Protein AF-A0A364XYY3-F1 (afdb_monomer)

Nearest PDB structures (foldseek):
  8xgr-assembly1_R  TM=2.749E-01  e=9.495E+00  Homo sapiens

InterPro domains:
  IPR005625 PepSY-associated TM protein [PF03929] (20-71)
  IPR005625 PepSY-associated TM protein [PTHR34219] (8-72)

Solvent-accessible surface area (backbone atoms only — not comparable to full-atom values): 4396 Å² total; per-residue (Å²): 134,82,80,63,52,76,47,67,45,101,83,76,44,81,73,44,81,55,46,60,87,79,46,60,69,73,57,45,50,51,67,56,48,49,44,59,72,72,25,63,81,58,46,70,62,40,50,54,51,52,51,55,52,49,53,51,60,61,43,49,61,55,53,51,50,52,54,56,61,73,73,109

Mean predicted aligned error: 11.01 Å

pLDDT: mean 77.11, std 13.7, range [44.16, 95.5]

Secondary structure (DSSP, 8-state):
----EEEEPTTS-EEEEE-GGGS-HHHHHHHHHHHHHHTTTTTHHHHHHHHHHHHHHHHHHHHHHHHHHTT-

Radius of gyration: 21.56 Å; Cα contacts (8 Å, |Δi|>4): 35; chains: 1; bounding box: 44×23×60 Å

Foldseek 3Di:
DQDFDFDADPVRDRDDGPDLVNDDPVVNCVSVVVCVVVVVPPPPVSVVVVVVVVVVVVVVVVVVVVVVVVVD

Structure (mmCIF, N/CA/C/O backbone):
data_AF-A0A364XYY3-F1
#
_entry.id   AF-A0A364XYY3-F1
#
loop_
_atom_site.group_PDB
_atom_site.id
_atom_site.type_symbol
_atom_site.label_atom_id
_atom_site.label_alt_id
_atom_site.label_comp_id
_atom_site.label_asym_id
_atom_site.label_entity_id
_atom_site.label_seq_id
_atom_site.pdbx_PDB_ins_code
_atom_site.Cartn_x
_atom_site.Cartn_y
_atom_site.Cartn_z
_atom_site.occupancy
_atom_site.B_iso_or_equiv
_atom_site.auth_seq_id
_atom_site.auth_comp_id
_atom_site.auth_asym_id
_atom_site.auth_atom_id
_atom_site.pdbx_PDB_model_num
ATOM 1 N N . MET A 1 1 ? 7.750 6.310 -18.351 1.00 44.16 1 MET A N 1
ATOM 2 C CA . MET A 1 1 ? 7.874 5.628 -19.659 1.00 44.16 1 MET A CA 1
ATOM 3 C C . MET A 1 1 ? 7.348 4.215 -19.484 1.00 44.16 1 MET A C 1
ATOM 5 O O . MET A 1 1 ? 7.856 3.515 -18.619 1.00 44.16 1 MET A O 1
ATOM 9 N N . MET A 1 2 ? 6.284 3.832 -20.194 1.00 55.12 2 MET A N 1
ATOM 10 C CA . MET A 1 2 ? 5.728 2.475 -20.087 1.00 55.12 2 MET A CA 1
ATOM 11 C C . MET A 1 2 ? 6.664 1.479 -20.792 1.00 55.12 2 MET A C 1
ATOM 13 O O . MET A 1 2 ? 7.254 1.845 -21.813 1.00 55.12 2 MET A O 1
ATOM 17 N N . PRO A 1 3 ? 6.844 0.254 -20.270 1.00 55.56 3 PRO A N 1
ATOM 18 C CA . PRO A 1 3 ? 7.806 -0.688 -20.82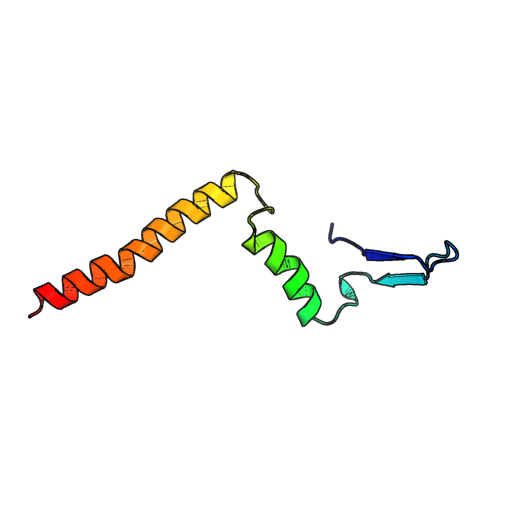6 1.00 55.56 3 PRO A CA 1
ATOM 19 C C . PRO A 1 3 ? 7.318 -1.200 -22.187 1.00 55.56 3 PRO A C 1
ATOM 21 O O . PRO A 1 3 ? 6.312 -1.905 -22.277 1.00 55.56 3 PRO A O 1
ATOM 24 N N . ASN A 1 4 ? 8.038 -0.841 -23.252 1.00 59.44 4 ASN A N 1
ATOM 25 C CA . ASN A 1 4 ? 7.885 -1.472 -24.560 1.00 59.44 4 ASN A CA 1
ATOM 26 C C . ASN A 1 4 ? 8.552 -2.851 -24.498 1.00 59.44 4 ASN A C 1
ATOM 28 O O . ASN A 1 4 ? 9.719 -2.952 -24.120 1.00 59.44 4 ASN A O 1
ATOM 32 N N . THR A 1 5 ? 7.826 -3.908 -24.851 1.00 60.56 5 THR A N 1
ATOM 33 C CA . THR A 1 5 ? 8.378 -5.266 -24.893 1.00 60.56 5 THR A CA 1
ATOM 34 C C . THR A 1 5 ? 8.891 -5.533 -26.306 1.00 60.56 5 THR A C 1
ATOM 36 O O . THR A 1 5 ? 8.127 -5.438 -27.262 1.00 60.56 5 THR A O 1
ATOM 39 N N . LEU A 1 6 ? 10.186 -5.826 -26.444 1.00 61.53 6 LEU A N 1
ATOM 40 C CA . LEU A 1 6 ? 10.797 -6.221 -27.715 1.00 61.53 6 LEU A CA 1
ATOM 41 C C . LEU A 1 6 ? 10.878 -7.749 -27.750 1.00 61.53 6 LEU A C 1
ATOM 43 O O . LEU A 1 6 ? 11.636 -8.340 -26.982 1.00 61.53 6 LEU A O 1
ATOM 47 N N . ALA A 1 7 ? 10.077 -8.386 -28.603 1.00 57.34 7 ALA A N 1
ATOM 48 C CA . ALA A 1 7 ? 10.178 -9.822 -28.843 1.00 57.34 7 ALA A CA 1
ATOM 49 C C . ALA A 1 7 ? 11.189 -10.084 -29.972 1.00 57.34 7 ALA A C 1
ATOM 51 O O . ALA A 1 7 ? 11.040 -9.576 -31.091 1.00 57.34 7 ALA A O 1
ATOM 52 N N . PHE A 1 8 ? 12.226 -10.868 -29.675 1.00 57.56 8 PHE A N 1
ATOM 53 C CA . PHE A 1 8 ? 13.255 -11.269 -30.636 1.00 57.56 8 PHE A CA 1
ATOM 54 C C . PHE A 1 8 ? 12.984 -12.698 -31.119 1.00 57.56 8 PHE A C 1
ATOM 56 O O . PHE A 1 8 ? 12.713 -13.589 -30.318 1.00 57.56 8 PHE A O 1
ATOM 63 N N . SER A 1 9 ? 13.045 -12.913 -32.432 1.00 57.22 9 SER A N 1
ATOM 64 C CA . SER A 1 9 ? 13.014 -14.253 -33.034 1.00 57.22 9 SER A CA 1
ATOM 65 C C . SER A 1 9 ? 14.372 -14.942 -32.827 1.00 57.22 9 SER A C 1
ATOM 67 O O . SER A 1 9 ? 15.385 -14.246 -32.771 1.00 57.22 9 SER A O 1
ATOM 69 N N . GLU A 1 10 ? 14.433 -16.281 -32.793 1.00 65.75 10 GLU A N 1
ATOM 70 C CA . GLU A 1 10 ? 15.685 -17.061 -32.616 1.00 65.75 10 GLU A CA 1
ATOM 71 C C . GLU A 1 10 ? 16.809 -16.704 -33.617 1.00 65.75 10 GLU A C 1
ATOM 73 O O . GLU A 1 10 ? 17.976 -16.991 -33.382 1.00 65.75 10 GLU A O 1
ATOM 78 N N . SER A 1 11 ? 16.476 -16.019 -34.715 1.00 56.84 11 SER A N 1
ATOM 79 C CA . SER A 1 11 ? 17.394 -15.527 -35.745 1.00 56.84 11 SER A CA 1
ATOM 80 C C . SER A 1 11 ? 17.944 -14.107 -35.507 1.00 56.84 11 SER A C 1
ATOM 82 O O . SER A 1 11 ? 18.524 -13.523 -36.419 1.00 56.84 11 SER A O 1
ATOM 84 N N . GLY A 1 12 ? 17.725 -13.501 -34.333 1.00 62.69 12 GLY A N 1
ATOM 85 C CA . GLY A 1 12 ? 18.230 -12.160 -33.990 1.00 62.69 12 GLY A CA 1
ATOM 86 C C . GLY A 1 12 ? 17.486 -10.987 -34.647 1.00 62.69 12 GLY A C 1
ATOM 87 O O . GLY A 1 12 ? 17.877 -9.835 -34.474 1.00 62.69 12 GLY A O 1
ATOM 88 N N . ALA A 1 13 ? 16.398 -11.251 -35.377 1.00 58.88 13 ALA A N 1
ATOM 89 C CA . ALA A 1 13 ? 15.554 -10.215 -35.969 1.00 58.88 13 ALA A CA 1
ATOM 90 C C . ALA A 1 13 ? 14.493 -9.714 -34.967 1.00 58.88 13 ALA A C 1
ATOM 92 O O . ALA A 1 13 ? 13.797 -10.515 -34.332 1.00 58.88 13 ALA A O 1
ATOM 93 N N . VAL A 1 14 ? 14.350 -8.387 -34.848 1.00 60.69 14 VAL A N 1
ATOM 94 C CA . VAL A 1 14 ? 13.304 -7.720 -34.048 1.00 60.69 14 VAL A CA 1
ATOM 95 C C . VAL A 1 14 ? 11.965 -7.931 -34.748 1.00 60.69 14 VAL A C 1
ATOM 97 O O . VAL A 1 14 ? 11.720 -7.330 -35.793 1.00 60.69 14 VAL A O 1
ATOM 100 N N . ARG A 1 15 ? 11.119 -8.820 -34.218 1.00 57.34 15 ARG A N 1
ATOM 101 C CA . ARG A 1 15 ? 9.904 -9.255 -34.922 1.00 57.34 15 ARG A CA 1
ATOM 102 C C . ARG A 1 15 ? 8.651 -8.501 -34.494 1.00 57.34 15 ARG A C 1
ATOM 104 O O . ARG A 1 15 ? 7.734 -8.390 -35.297 1.00 57.34 15 ARG A O 1
ATOM 111 N N . GLU A 1 16 ? 8.611 -7.936 -33.287 1.00 60.56 16 GLU A N 1
ATOM 112 C CA . GLU A 1 16 ? 7.428 -7.193 -32.853 1.00 60.56 16 GLU A CA 1
ATOM 113 C C . GLU A 1 16 ? 7.745 -6.131 -31.793 1.00 60.56 16 GLU A C 1
ATOM 115 O O . GLU A 1 16 ? 8.294 -6.424 -30.729 1.00 60.56 16 GLU A O 1
ATOM 120 N N . VAL A 1 17 ? 7.381 -4.882 -32.095 1.00 61.94 17 VAL A N 1
ATOM 121 C CA . VAL A 1 17 ? 7.390 -3.758 -31.151 1.00 61.94 17 VAL A CA 1
ATOM 122 C C . VAL A 1 17 ? 5.953 -3.569 -30.669 1.00 61.94 17 VAL A C 1
ATOM 124 O O . VAL A 1 17 ? 5.213 -2.741 -31.204 1.00 61.94 17 VAL A O 1
ATOM 127 N N . THR A 1 18 ? 5.522 -4.345 -29.673 1.00 62.59 18 THR A N 1
ATOM 128 C CA . THR A 1 18 ? 4.205 -4.127 -29.057 1.00 62.59 18 THR A CA 1
ATOM 129 C C . THR A 1 18 ? 4.285 -2.920 -28.127 1.00 62.59 18 THR A C 1
ATOM 131 O O . THR A 1 18 ? 4.718 -2.994 -26.974 1.00 62.59 18 THR A O 1
ATOM 134 N N . ARG A 1 19 ? 3.895 -1.758 -28.664 1.00 63.75 19 ARG A N 1
ATOM 135 C CA . ARG A 1 19 ? 3.7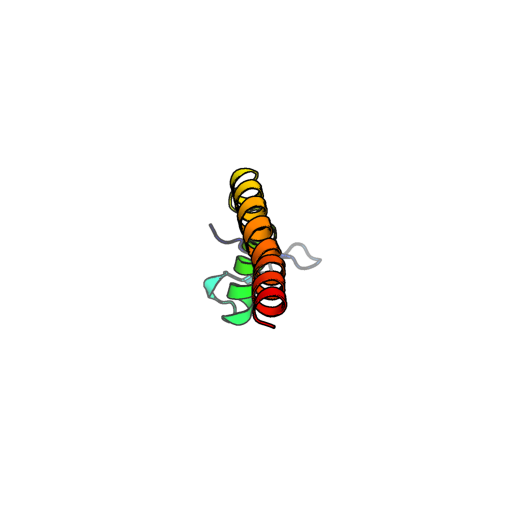04 -0.535 -27.876 1.00 63.75 19 ARG A CA 1
ATOM 136 C C . ARG A 1 19 ? 2.572 -0.744 -26.883 1.00 63.75 19 ARG A C 1
ATOM 138 O O . ARG A 1 19 ? 1.535 -1.284 -27.258 1.00 63.75 19 ARG A O 1
ATOM 145 N N . PHE A 1 20 ? 2.767 -0.258 -25.656 1.00 66.69 20 PHE A N 1
ATOM 146 C CA . PHE A 1 20 ? 1.777 -0.335 -24.578 1.00 66.69 20 PHE A CA 1
ATOM 147 C C . PHE A 1 20 ? 0.365 0.089 -25.036 1.00 66.69 20 PHE A C 1
ATOM 149 O O . PHE A 1 20 ? -0.609 -0.594 -24.736 1.00 66.69 20 PHE A O 1
ATOM 156 N N . ASP A 1 21 ? 0.282 1.149 -25.843 1.00 69.12 21 ASP A N 1
ATOM 157 C CA . ASP A 1 21 ? -0.978 1.725 -26.332 1.00 69.12 21 ASP A CA 1
ATOM 158 C C . ASP A 1 21 ? -1.746 0.832 -27.323 1.00 69.12 21 ASP A C 1
ATOM 160 O O . ASP A 1 21 ? -2.954 0.990 -27.471 1.00 69.12 21 ASP A O 1
ATOM 164 N N . ASN A 1 22 ? -1.074 -0.117 -27.986 1.00 71.38 22 ASN A N 1
ATOM 165 C CA . ASN A 1 22 ? -1.704 -1.060 -28.922 1.00 71.38 22 ASN A CA 1
ATOM 166 C C . ASN A 1 22 ? -2.172 -2.358 -28.248 1.00 71.38 22 ASN A C 1
ATOM 168 O O . ASN A 1 22 ? -2.705 -3.240 -28.920 1.00 71.38 22 ASN A O 1
ATOM 172 N N . LEU A 1 23 ? -1.970 -2.507 -26.936 1.00 74.31 23 LEU A N 1
ATOM 173 C CA . LEU A 1 23 ? -2.474 -3.669 -26.215 1.00 74.31 23 LEU A CA 1
ATOM 174 C C . LEU A 1 23 ? -3.958 -3.501 -25.887 1.00 74.31 23 LEU A C 1
ATOM 176 O O . LEU A 1 23 ? -4.404 -2.393 -25.589 1.00 74.31 23 LEU A O 1
ATOM 180 N N . PRO A 1 24 ? -4.737 -4.589 -25.870 1.00 80.38 24 PRO A N 1
ATOM 181 C CA . PRO A 1 24 ? -6.105 -4.535 -25.382 1.00 80.38 24 PRO A CA 1
ATOM 182 C C . PRO A 1 24 ? -6.145 -4.036 -23.926 1.00 80.38 24 PRO A C 1
ATOM 184 O O . PRO A 1 24 ? -5.259 -4.344 -23.120 1.00 80.38 24 PRO A O 1
ATOM 187 N N . LEU A 1 25 ? -7.190 -3.276 -23.571 1.00 77.81 25 LEU A N 1
ATOM 188 C CA . LEU A 1 25 ? -7.317 -2.577 -22.278 1.00 77.81 25 LEU A CA 1
ATOM 189 C C . LEU A 1 25 ? -7.055 -3.478 -21.057 1.00 77.81 25 LEU A C 1
ATOM 191 O O . LEU A 1 25 ? -6.471 -3.042 -20.064 1.00 77.81 25 LEU A O 1
ATOM 195 N N . HIS A 1 26 ? -7.436 -4.755 -21.137 1.00 77.31 26 HIS A N 1
ATOM 196 C CA . HIS A 1 26 ? -7.223 -5.728 -20.066 1.00 77.31 26 HIS A CA 1
ATOM 197 C C . HIS A 1 26 ? -5.738 -6.021 -19.787 1.00 77.31 26 HIS A C 1
ATOM 199 O O . HIS A 1 26 ? -5.358 -6.275 -18.644 1.00 77.31 26 HIS A O 1
ATOM 205 N N . GLU A 1 27 ? -4.881 -6.004 -20.809 1.00 78.75 27 GLU A N 1
ATOM 206 C CA . GLU A 1 27 ? -3.442 -6.229 -20.660 1.00 78.75 27 GLU A CA 1
ATOM 207 C C . GLU A 1 27 ? -2.721 -4.976 -20.183 1.00 78.75 27 GLU A C 1
ATOM 209 O O . GLU A 1 27 ? -1.839 -5.075 -19.327 1.00 78.75 27 GLU A O 1
ATOM 214 N N . GLN A 1 28 ? -3.151 -3.804 -20.654 1.00 79.38 28 GLN A N 1
ATOM 215 C CA . GLN A 1 28 ? -2.674 -2.523 -20.139 1.00 79.38 28 GLN A CA 1
ATOM 216 C C . GLN A 1 28 ? -2.921 -2.417 -18.629 1.00 79.38 28 GLN A C 1
ATOM 218 O O . GLN A 1 28 ? -1.995 -2.147 -17.860 1.00 79.38 28 GLN A O 1
ATOM 223 N N . PHE A 1 29 ? -4.140 -2.737 -18.182 1.00 82.25 29 PHE A N 1
ATOM 224 C CA . PHE A 1 29 ? -4.489 -2.715 -16.764 1.00 82.25 29 PHE A CA 1
ATOM 225 C C . PHE A 1 29 ? -3.618 -3.667 -15.939 1.00 82.25 29 PHE A C 1
ATOM 227 O O . PHE A 1 29 ? -3.067 -3.263 -14.920 1.00 82.25 29 PHE A O 1
ATOM 234 N N . LYS A 1 30 ? -3.413 -4.912 -16.393 1.00 80.62 30 LYS A N 1
ATOM 235 C CA . LYS A 1 30 ? -2.558 -5.888 -15.688 1.00 80.62 30 LYS A CA 1
ATOM 236 C C . LYS A 1 30 ? -1.115 -5.404 -15.533 1.00 80.62 30 LYS A C 1
ATOM 238 O O . LYS A 1 30 ? -0.510 -5.622 -14.483 1.00 80.62 30 LYS A O 1
ATOM 243 N N . ARG A 1 31 ? -0.564 -4.758 -16.563 1.00 79.62 31 ARG A N 1
ATOM 244 C CA . ARG A 1 31 ? 0.813 -4.239 -16.562 1.00 79.62 31 ARG A CA 1
ATOM 245 C C . ARG A 1 31 ? 1.004 -3.059 -15.604 1.00 79.62 31 ARG A C 1
ATOM 247 O O . ARG A 1 31 ? 2.091 -2.924 -15.058 1.00 79.62 31 ARG A O 1
ATOM 254 N N . VAL A 1 32 ? -0.033 -2.255 -15.359 1.00 82.06 32 VAL A N 1
ATOM 255 C CA . VAL A 1 32 ? -0.015 -1.160 -14.365 1.00 82.06 32 VAL A CA 1
ATOM 256 C C . VAL A 1 32 ? -0.355 -1.666 -12.959 1.00 82.06 32 VAL A C 1
ATOM 258 O O . VAL A 1 32 ? 0.267 -1.262 -11.980 1.00 82.06 32 VAL A O 1
ATOM 261 N N . ALA A 1 33 ? -1.311 -2.588 -12.847 1.00 82.88 33 ALA A N 1
ATOM 262 C CA . ALA A 1 33 ? -1.782 -3.109 -11.569 1.00 82.88 33 ALA A CA 1
ATOM 263 C C . ALA A 1 33 ? -0.716 -3.934 -10.835 1.00 82.88 33 ALA A C 1
ATOM 265 O O . ALA A 1 33 ? -0.625 -3.844 -9.615 1.00 82.88 33 ALA A O 1
ATOM 266 N N . LYS A 1 34 ? 0.108 -4.709 -11.555 1.00 80.62 34 LYS A N 1
ATOM 267 C CA . LYS A 1 34 ? 1.196 -5.497 -10.950 1.00 80.62 34 LYS A CA 1
ATOM 268 C C . LYS A 1 34 ? 2.175 -4.648 -10.126 1.00 80.62 34 LYS A C 1
ATOM 270 O O .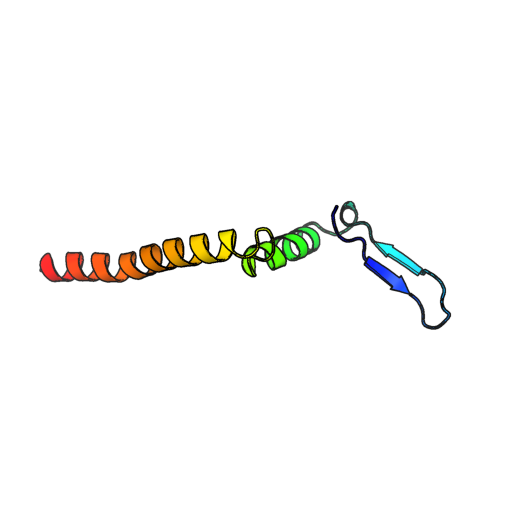 LYS A 1 34 ? 2.233 -4.895 -8.927 1.00 80.62 34 LYS A O 1
ATOM 275 N N . PRO A 1 35 ? 2.881 -3.651 -10.696 1.00 77.56 35 PRO A N 1
ATOM 276 C CA . PRO A 1 35 ? 3.833 -2.837 -9.938 1.00 77.56 35 PRO A CA 1
ATOM 277 C C . PRO A 1 35 ? 3.160 -2.003 -8.840 1.00 77.56 35 PRO A C 1
ATOM 279 O O . PRO A 1 35 ? 3.778 -1.732 -7.810 1.00 77.56 35 PRO A O 1
ATOM 282 N N . LEU A 1 36 ? 1.889 -1.619 -9.025 1.00 81.62 36 LEU A N 1
ATOM 283 C CA . LEU A 1 36 ? 1.106 -0.950 -7.985 1.00 81.62 36 LEU A CA 1
ATOM 284 C C . LEU A 1 36 ? 0.844 -1.888 -6.802 1.00 81.62 36 LEU A C 1
ATOM 286 O O . LEU A 1 36 ? 1.021 -1.485 -5.662 1.00 81.62 36 LEU A O 1
ATOM 290 N N . HIS A 1 37 ? 0.485 -3.145 -7.058 1.00 82.25 37 HIS A N 1
ATOM 291 C CA . HIS A 1 37 ? 0.237 -4.136 -6.013 1.00 82.25 37 HIS A CA 1
ATOM 292 C C . HIS A 1 37 ? 1.520 -4.581 -5.295 1.00 82.25 37 HIS A C 1
ATOM 294 O O . HIS A 1 37 ? 1.500 -4.753 -4.080 1.00 82.25 37 HIS A O 1
ATOM 300 N N . THR A 1 38 ? 2.641 -4.770 -6.003 1.00 77.50 38 THR A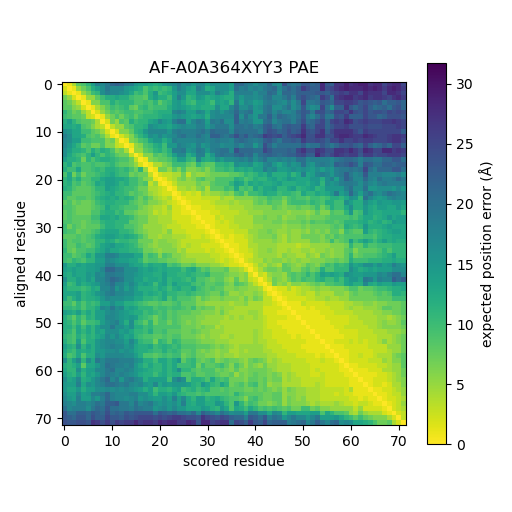 N 1
ATOM 301 C CA . THR A 1 38 ? 3.939 -5.045 -5.354 1.00 77.50 38 THR A CA 1
ATOM 302 C C . THR A 1 38 ? 4.514 -3.827 -4.632 1.00 77.50 38 THR A C 1
ATOM 304 O O . THR A 1 38 ? 5.460 -3.970 -3.864 1.00 77.50 38 THR A O 1
ATOM 307 N N . GLY A 1 39 ? 3.949 -2.633 -4.838 1.00 72.50 39 GLY A N 1
ATOM 308 C CA . GLY A 1 39 ? 4.425 -1.402 -4.214 1.00 72.50 39 GLY A CA 1
ATOM 309 C C . GLY A 1 39 ? 5.762 -0.907 -4.766 1.00 72.50 39 GLY A C 1
ATOM 310 O O . GLY A 1 39 ? 6.357 -0.003 -4.183 1.00 72.50 39 GLY A O 1
ATOM 311 N N . GLU A 1 40 ? 6.219 -1.433 -5.904 1.00 74.06 40 GLU A N 1
ATOM 312 C CA . GLU A 1 40 ? 7.483 -1.043 -6.546 1.00 74.06 40 GLU A CA 1
ATOM 313 C C . GLU A 1 40 ? 7.457 0.391 -7.093 1.00 74.06 40 GLU A C 1
ATOM 315 O O . GLU A 1 40 ? 8.508 0.968 -7.351 1.00 74.06 40 GLU A O 1
ATOM 320 N N . ILE A 1 41 ? 6.272 1.000 -7.228 1.00 71.38 41 ILE A N 1
ATOM 321 C CA . ILE A 1 41 ? 6.111 2.346 -7.804 1.00 71.38 41 ILE A CA 1
ATOM 322 C C . ILE A 1 41 ? 6.780 3.442 -6.952 1.00 71.38 41 ILE A C 1
ATOM 324 O O . ILE A 1 41 ? 7.310 4.398 -7.513 1.00 71.38 41 ILE A O 1
ATOM 328 N N . MET A 1 42 ? 6.770 3.325 -5.617 1.00 71.88 42 MET A N 1
ATOM 329 C CA . MET A 1 42 ? 7.343 4.326 -4.691 1.00 71.88 42 MET A CA 1
ATOM 330 C C . MET A 1 42 ? 8.381 3.744 -3.710 1.00 71.88 42 MET A C 1
ATOM 332 O O . MET A 1 42 ? 8.841 4.441 -2.802 1.00 71.88 42 MET A O 1
ATOM 336 N N . GLY A 1 43 ? 8.776 2.479 -3.887 1.00 79.75 43 GLY A N 1
ATOM 337 C CA . GLY A 1 43 ? 9.788 1.814 -3.063 1.00 79.75 43 GLY A CA 1
ATOM 338 C C . GLY A 1 43 ? 9.397 1.698 -1.585 1.00 79.75 43 GLY A C 1
ATOM 339 O O . GLY A 1 43 ? 8.386 1.098 -1.235 1.00 79.75 43 GLY A O 1
ATOM 340 N N . PHE A 1 44 ? 10.218 2.250 -0.688 1.00 80.88 44 PHE A N 1
ATOM 341 C CA . PHE A 1 44 ? 10.009 2.123 0.761 1.00 80.88 44 PHE A CA 1
ATOM 342 C C . PHE A 1 44 ? 8.787 2.906 1.272 1.00 80.88 44 PHE A C 1
ATOM 344 O O . PHE A 1 44 ? 8.100 2.462 2.193 1.00 80.88 44 PHE A O 1
ATOM 351 N N . ALA A 1 45 ? 8.481 4.055 0.660 1.00 85.06 45 ALA A N 1
ATOM 352 C CA . ALA A 1 45 ? 7.373 4.905 1.090 1.00 85.06 45 ALA A CA 1
ATOM 353 C C . ALA A 1 45 ? 6.007 4.227 0.887 1.00 85.06 45 ALA A C 1
ATOM 355 O O . ALA A 1 45 ? 5.154 4.283 1.772 1.00 85.06 45 ALA A O 1
ATOM 356 N N . SER A 1 46 ? 5.811 3.532 -0.239 1.00 84.31 46 SER A N 1
ATOM 357 C CA . SER A 1 46 ? 4.594 2.752 -0.508 1.00 84.31 46 SER A CA 1
ATOM 358 C C . SER A 1 46 ? 4.418 1.622 0.500 1.00 84.31 46 SER A C 1
ATOM 360 O O . SER A 1 46 ? 3.314 1.429 1.001 1.00 84.31 46 SER A O 1
ATOM 362 N N . ILE A 1 47 ? 5.493 0.913 0.849 1.00 85.12 47 ILE A N 1
ATOM 363 C CA . ILE A 1 47 ? 5.448 -0.179 1.831 1.00 85.12 47 ILE A CA 1
ATOM 364 C C . ILE A 1 47 ? 4.983 0.331 3.202 1.00 85.12 47 ILE A C 1
ATOM 366 O O . ILE A 1 47 ? 4.106 -0.280 3.814 1.00 85.12 47 ILE A O 1
ATOM 370 N N . LEU A 1 48 ? 5.506 1.473 3.666 1.00 89.81 48 LEU A N 1
ATOM 371 C CA . LEU A 1 48 ? 5.080 2.073 4.933 1.00 89.81 48 LEU A CA 1
ATOM 372 C C . LEU A 1 48 ? 3.589 2.448 4.913 1.00 89.81 48 LEU A C 1
ATOM 374 O O . LEU A 1 48 ? 2.867 2.163 5.867 1.00 89.81 48 LEU A O 1
ATOM 378 N N . VAL A 1 49 ? 3.103 3.038 3.819 1.00 90.12 49 VAL A N 1
ATOM 379 C CA . VAL A 1 49 ? 1.678 3.375 3.669 1.00 90.12 49 VAL A CA 1
ATOM 380 C C . VAL A 1 49 ? 0.811 2.113 3.664 1.00 90.12 49 VAL A C 1
ATOM 382 O O . VAL A 1 49 ? -0.182 2.062 4.390 1.00 90.12 49 VAL A O 1
ATOM 385 N N . TYR A 1 50 ? 1.195 1.069 2.922 1.00 89.06 50 TYR A N 1
ATOM 386 C CA . TYR A 1 50 ? 0.473 -0.209 2.915 1.00 89.06 50 TYR A CA 1
ATOM 387 C C . TYR A 1 50 ? 0.416 -0.857 4.300 1.00 89.06 50 TYR A C 1
ATOM 389 O O . TYR A 1 50 ? -0.615 -1.420 4.676 1.00 89.06 50 TYR A O 1
ATOM 397 N N . PHE A 1 51 ? 1.481 -0.73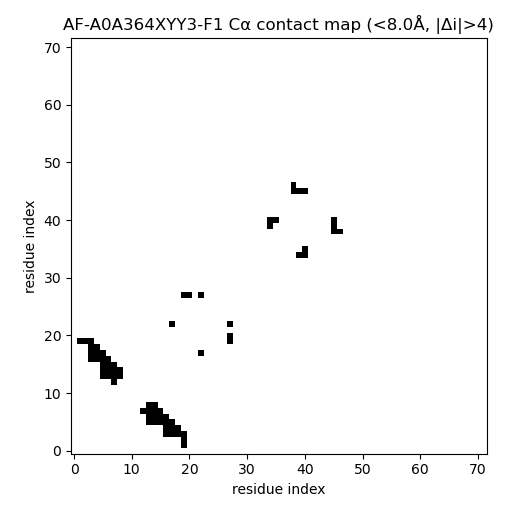8 5.091 1.00 90.88 51 PHE A N 1
ATOM 398 C CA . PHE A 1 51 ? 1.501 -1.232 6.462 1.00 90.88 51 PHE A CA 1
ATOM 399 C C . PHE A 1 51 ? 0.458 -0.524 7.339 1.00 90.88 51 PHE A C 1
ATOM 401 O O . PHE A 1 51 ? -0.349 -1.184 7.989 1.00 90.88 51 PHE A O 1
ATOM 408 N N . ILE A 1 52 ? 0.393 0.809 7.298 1.00 94.50 52 ILE A N 1
ATOM 409 C CA . ILE A 1 52 ? -0.588 1.572 8.085 1.00 94.50 52 ILE A CA 1
ATOM 410 C C . ILE A 1 52 ? -2.022 1.292 7.618 1.00 94.50 52 ILE A C 1
ATOM 412 O O . ILE A 1 52 ? -2.912 1.068 8.439 1.00 94.50 52 ILE A O 1
ATOM 416 N N . VAL A 1 53 ? -2.253 1.255 6.304 1.00 94.19 53 VAL A N 1
ATOM 417 C CA . VAL A 1 53 ? -3.581 0.972 5.741 1.00 94.19 53 VAL A CA 1
ATOM 418 C C . VAL A 1 53 ? -4.047 -0.436 6.112 1.00 94.19 53 VAL A C 1
ATOM 420 O O . VAL A 1 53 ? -5.201 -0.606 6.506 1.00 94.19 53 VAL A O 1
ATOM 423 N N . SER A 1 54 ? -3.168 -1.439 6.040 1.00 93.62 54 SER A N 1
ATOM 424 C CA . SER A 1 54 ? -3.516 -2.814 6.416 1.00 93.62 54 SER A CA 1
ATOM 425 C C . SER A 1 54 ? -3.763 -2.966 7.918 1.00 93.62 54 SER A C 1
ATOM 427 O O . SER A 1 54 ? -4.683 -3.686 8.297 1.00 93.62 54 SER A O 1
ATOM 429 N N . LEU A 1 55 ? -3.039 -2.233 8.772 1.00 94.81 55 LEU A N 1
ATOM 430 C CA . LEU A 1 55 ? -3.286 -2.193 10.215 1.00 94.81 55 LEU A CA 1
ATOM 431 C C . LEU A 1 55 ? -4.685 -1.647 10.534 1.00 94.81 55 LEU A C 1
ATOM 433 O O . LEU A 1 55 ? -5.426 -2.242 11.318 1.00 94.81 55 LEU A O 1
ATOM 437 N N . ILE A 1 56 ? -5.073 -0.544 9.887 1.00 95.50 56 ILE A N 1
ATOM 438 C CA . ILE A 1 56 ? -6.414 0.029 10.041 1.00 95.50 56 ILE A CA 1
ATOM 439 C C . ILE A 1 56 ? -7.453 -0.967 9.521 1.00 95.50 56 ILE A C 1
ATOM 441 O O . ILE A 1 56 ? -8.355 -1.338 10.268 1.00 95.50 56 ILE A O 1
ATOM 445 N N . ALA A 1 57 ? -7.301 -1.471 8.294 1.00 95.19 57 ALA A N 1
ATOM 446 C CA . ALA A 1 57 ? -8.229 -2.431 7.695 1.00 95.19 57 ALA A CA 1
ATOM 447 C C . ALA A 1 57 ? -8.403 -3.705 8.540 1.00 95.19 57 ALA A C 1
ATOM 449 O O . ALA A 1 57 ? -9.521 -4.191 8.679 1.00 95.19 57 ALA A O 1
ATOM 450 N N . ALA A 1 58 ? -7.332 -4.213 9.154 1.00 94.31 58 ALA A N 1
ATOM 451 C CA . ALA A 1 58 ? -7.383 -5.351 10.069 1.00 94.31 58 ALA A CA 1
ATOM 452 C C . ALA A 1 58 ? -8.089 -5.016 11.395 1.00 94.31 58 ALA A C 1
ATOM 454 O O . ALA A 1 58 ? -8.736 -5.878 11.987 1.00 94.31 58 ALA A O 1
ATOM 455 N N . SER A 1 59 ? -8.019 -3.763 11.853 1.00 95.31 59 SER A N 1
ATOM 456 C CA . SER A 1 59 ? -8.713 -3.311 13.065 1.00 95.31 59 SER A CA 1
ATOM 457 C C . SER A 1 59 ? -10.226 -3.11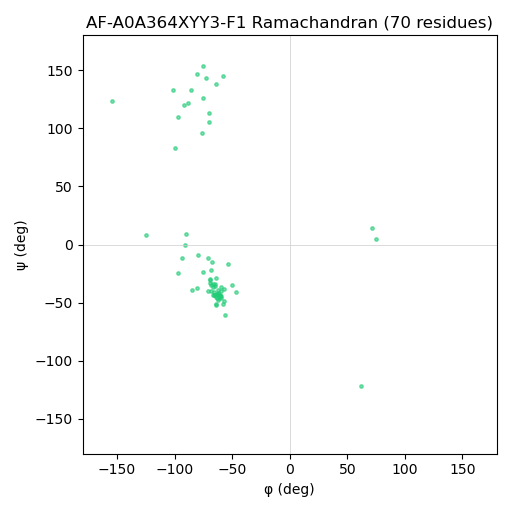5 12.885 1.00 95.31 59 SER A C 1
ATOM 459 O O . SER A 1 59 ? -10.974 -3.227 13.859 1.00 95.31 59 SER A O 1
ATOM 461 N N . LEU A 1 60 ? -10.709 -2.878 11.658 1.00 94.06 60 LEU A N 1
ATOM 462 C CA . LEU A 1 60 ? -12.140 -2.724 11.351 1.00 94.06 60 LEU A CA 1
ATOM 463 C C . LEU A 1 60 ? -12.996 -3.944 11.754 1.00 94.06 60 LEU A C 1
ATOM 465 O O . LEU A 1 60 ? -13.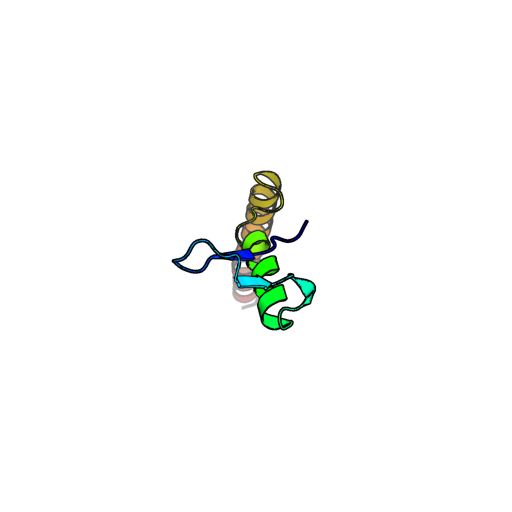989 -3.751 12.456 1.00 94.06 60 LEU A O 1
ATOM 469 N N . PRO A 1 61 ? -12.661 -5.194 11.375 1.00 93.25 61 PRO A N 1
ATOM 470 C CA . PRO A 1 61 ? -13.438 -6.358 11.796 1.00 93.25 61 PRO A CA 1
ATOM 471 C C . PRO A 1 61 ? -13.351 -6.602 13.307 1.00 93.25 61 PRO A C 1
ATOM 473 O O . PRO A 1 61 ? -14.345 -6.994 13.912 1.00 93.25 61 PRO A O 1
ATOM 476 N N . ILE A 1 62 ? -12.205 -6.317 13.936 1.00 93.19 62 ILE A N 1
ATOM 477 C CA . ILE A 1 62 ? -12.010 -6.478 15.387 1.00 93.19 62 ILE A CA 1
ATOM 478 C C . ILE A 1 62 ? -12.929 -5.523 16.155 1.00 93.19 62 ILE A C 1
ATOM 480 O O . ILE A 1 62 ? -13.675 -5.939 17.043 1.00 93.19 62 ILE A O 1
ATOM 484 N N . THR A 1 63 ? -12.903 -4.241 15.793 1.00 94.25 63 THR A N 1
ATOM 485 C CA . THR A 1 63 ? -13.736 -3.209 16.423 1.00 94.25 63 THR A CA 1
ATOM 486 C C . THR A 1 63 ? -15.218 -3.406 16.108 1.00 94.25 63 THR A C 1
ATOM 488 O O . THR A 1 63 ? -16.047 -3.305 17.012 1.00 94.25 63 THR A O 1
ATOM 491 N N . GLY A 1 64 ? -15.566 -3.778 14.873 1.00 92.12 64 GLY A N 1
ATOM 492 C CA . GLY A 1 64 ? -16.934 -4.122 14.484 1.00 92.12 64 GLY A CA 1
ATOM 493 C C . GLY A 1 64 ? -17.498 -5.313 15.267 1.00 92.12 64 GLY A C 1
ATOM 494 O O . GLY A 1 64 ? -18.627 -5.248 15.756 1.00 92.12 64 GLY A O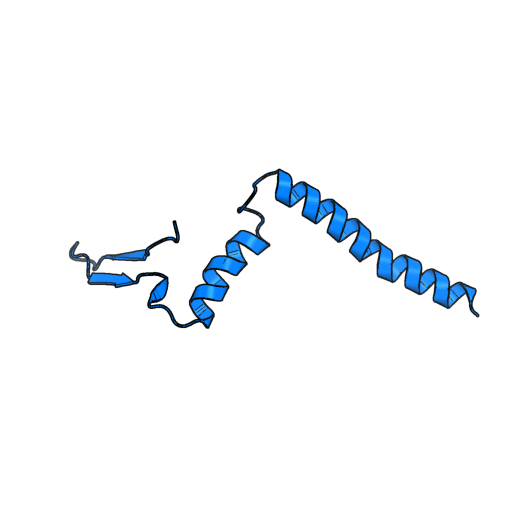 1
ATOM 495 N N . PHE A 1 65 ? -16.702 -6.369 15.457 1.00 94.00 65 PHE A N 1
ATOM 496 C CA . PHE A 1 65 ? -17.090 -7.528 16.262 1.00 94.00 65 PHE A CA 1
ATOM 497 C C . PHE A 1 65 ? -17.289 -7.164 17.740 1.00 94.00 65 PHE A C 1
ATOM 499 O O . PHE A 1 65 ? -18.289 -7.555 18.343 1.00 94.00 65 PHE A O 1
ATOM 506 N N . LEU A 1 66 ? -16.391 -6.356 18.312 1.00 92.62 66 LEU A N 1
ATOM 507 C CA . LEU A 1 66 ? -16.507 -5.846 19.683 1.00 92.62 66 LEU A CA 1
ATOM 508 C C . LEU A 1 66 ? -17.788 -5.028 19.900 1.00 92.62 66 LEU A C 1
ATOM 510 O O . LEU A 1 66 ? -18.476 -5.224 20.901 1.00 92.62 66 LEU A O 1
ATOM 514 N N . ILE A 1 67 ? -18.133 -4.138 18.962 1.00 91.44 67 ILE A N 1
ATOM 515 C CA . ILE A 1 67 ? -19.368 -3.339 19.022 1.00 91.44 67 ILE A CA 1
ATOM 516 C C . ILE A 1 67 ? -20.603 -4.243 18.976 1.00 91.44 67 ILE A C 1
ATOM 518 O O . ILE A 1 67 ? -21.551 -4.015 19.726 1.00 91.44 67 ILE A O 1
ATOM 522 N N . TRP A 1 68 ? -20.602 -5.272 18.123 1.00 92.06 68 TRP A N 1
ATOM 523 C CA . TRP A 1 68 ? -21.703 -6.233 18.052 1.00 92.06 68 TRP A CA 1
ATOM 524 C C . TRP A 1 68 ? -21.871 -7.007 19.364 1.00 92.06 68 TRP A C 1
ATOM 526 O O . TRP A 1 68 ? -22.985 -7.098 19.879 1.00 92.06 68 TRP A O 1
ATOM 536 N N . TRP A 1 69 ? -20.767 -7.497 19.935 1.00 90.38 69 TRP A N 1
ATOM 537 C CA . TRP A 1 69 ? -20.774 -8.248 21.191 1.00 90.38 69 TRP A CA 1
ATOM 538 C C . TRP A 1 69 ? -21.293 -7.420 22.366 1.00 90.38 69 TRP A C 1
ATOM 540 O O . TRP A 1 69 ? -22.041 -7.932 23.186 1.00 90.38 69 TRP A O 1
ATOM 550 N N . LYS A 1 70 ? -20.937 -6.131 22.431 1.00 77.25 70 LYS A N 1
ATOM 551 C CA . LYS A 1 70 ? -21.351 -5.232 23.518 1.00 77.25 70 L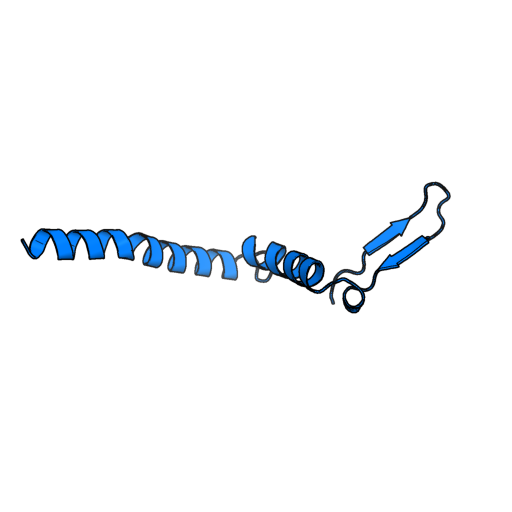YS A CA 1
ATOM 552 C C . LYS A 1 70 ? -22.781 -4.687 23.384 1.00 77.25 70 LYS A C 1
ATOM 554 O O . LYS A 1 70 ? -23.243 -3.984 24.279 1.00 77.25 70 LYS A O 1
ATOM 559 N N . LYS A 1 71 ? -23.429 -4.913 22.235 1.00 68.75 71 LYS A N 1
ATOM 560 C CA . LYS A 1 71 ? -24.808 -4.483 21.948 1.00 68.75 71 LYS A CA 1
ATOM 561 C C . LYS A 1 71 ? -25.842 -5.575 22.271 1.00 68.75 71 LYS A C 1
ATOM 563 O O . LYS A 1 71 ? -27.034 -5.271 22.278 1.00 68.75 71 LYS A O 1
ATOM 568 N N . ARG A 1 72 ? -25.402 -6.812 22.528 1.00 54.78 72 ARG A N 1
ATOM 569 C CA . ARG A 1 72 ? -26.155 -7.800 23.320 1.00 54.78 72 ARG A CA 1
ATOM 570 C C . ARG A 1 72 ? -25.799 -7.652 24.793 1.00 54.78 72 ARG A C 1
ATOM 572 O O . ARG A 1 72 ? -26.670 -8.022 25.605 1.00 54.78 72 ARG A O 1
#

Sequence (72 aa):
MMPNTLAFSESGAVREVTRFDNLPLHEQFKRVAKPLHTGEIMGFASILVYFIVSLIAASLPITGFLIWWKKR

Organism: NCBI:txid2059302